Protein AF-A6DGA8-F1 (afdb_monomer)

Sequence (135 aa):
MLSSKKAEVKFTLIELLVVVAIIGILASLLLPSLKSARGSARQASCMNNQKQIGMAMALFAGDDENRLPYARGPHSGGWFYGWEDQLRIYLGGDNIEYSTQIYGMRNKLLMSSVAQVQRKRLVLDVLIAKEIAMQ

Solvent-accessible surface area (backbone atoms only — not comparable to full-atom values): 8187 Å² total; per-residue (Å²): 136,87,81,81,80,78,84,77,82,78,82,52,71,66,65,58,51,52,50,55,51,53,50,48,57,57,48,64,66,43,55,65,54,53,53,52,52,52,51,53,52,51,49,54,50,51,53,52,50,53,51,53,52,52,51,21,49,53,52,47,14,70,74,50,84,69,42,75,74,45,80,70,37,89,38,98,85,84,50,71,44,35,35,70,65,70,34,28,60,65,71,74,41,78,88,74,76,87,69,81,48,86,80,49,39,74,62,46,52,57,54,50,52,59,60,52,60,57,62,64,49,59,59,52,56,57,52,53,56,54,62,67,75,76,115

Mean predicted aligned error: 16.51 Å

pLDDT: mean 74.82, std 18.45, range [42.75, 97.06]

Structure (mmCIF, N/CA/C/O backbone):
data_AF-A6DGA8-F1
#
_entry.id   AF-A6DGA8-F1
#
loop_
_atom_site.group_PDB
_atom_site.id
_atom_site.type_symbol
_atom_site.label_atom_id
_atom_site.label_alt_id
_atom_site.label_comp_id
_atom_site.label_asym_id
_atom_site.label_entity_id
_atom_site.label_seq_id
_atom_site.pdbx_PDB_ins_code
_atom_site.Cartn_x
_atom_site.Cartn_y
_atom_site.Cartn_z
_atom_site.occupancy
_atom_site.B_iso_or_equiv
_atom_site.auth_seq_id
_atom_site.auth_comp_id
_atom_site.auth_asym_id
_atom_site.auth_atom_id
_atom_site.pdbx_PDB_model_num
ATOM 1 N N . MET A 1 1 ? -69.963 9.101 21.229 1.00 42.75 1 MET A N 1
ATOM 2 C CA . MET A 1 1 ? -68.626 9.590 20.830 1.00 42.75 1 MET A CA 1
ATOM 3 C C . MET A 1 1 ? -67.580 8.875 21.675 1.00 42.75 1 MET A C 1
ATOM 5 O O . MET A 1 1 ? -67.500 9.146 22.865 1.00 42.75 1 MET A O 1
ATOM 9 N N . LEU A 1 2 ? -66.858 7.902 21.112 1.00 56.62 2 LEU A N 1
ATOM 10 C CA . LEU A 1 2 ? -65.812 7.164 21.830 1.00 56.62 2 LEU A CA 1
ATOM 11 C C . LEU A 1 2 ? -64.494 7.942 21.724 1.00 56.62 2 LEU A C 1
ATOM 13 O O . LEU A 1 2 ? -63.964 8.133 20.633 1.00 56.62 2 LEU A O 1
ATOM 17 N N . SER A 1 3 ? -64.012 8.437 22.864 1.00 62.66 3 SER A N 1
ATOM 18 C CA . SER A 1 3 ? -62.765 9.196 22.977 1.00 62.66 3 SER A CA 1
ATOM 19 C C . SER A 1 3 ? -61.566 8.249 22.889 1.00 62.66 3 SER A C 1
ATOM 21 O O . SER A 1 3 ? -61.317 7.450 23.792 1.00 62.66 3 SER A O 1
ATOM 23 N N . SER A 1 4 ? -60.844 8.323 21.771 1.00 67.00 4 SER A N 1
ATOM 24 C CA . SER A 1 4 ? -59.614 7.573 21.510 1.00 67.00 4 SER A CA 1
ATOM 25 C C . SER A 1 4 ? -58.482 8.102 22.394 1.00 67.00 4 SER A C 1
ATOM 27 O O . SER A 1 4 ? -57.878 9.133 22.089 1.00 67.00 4 SER A O 1
ATOM 29 N N . LYS A 1 5 ? -58.167 7.405 23.491 1.00 64.56 5 LYS A N 1
ATOM 30 C CA . LYS A 1 5 ? -56.984 7.719 24.304 1.00 64.56 5 LYS A CA 1
ATOM 31 C C . LYS A 1 5 ? -55.718 7.368 23.516 1.00 64.56 5 LYS A C 1
ATOM 33 O O . LYS A 1 5 ? -55.405 6.196 23.339 1.00 64.56 5 LYS A O 1
ATOM 38 N N . LYS A 1 6 ? -54.983 8.381 23.044 1.00 65.06 6 LYS A N 1
ATOM 39 C CA . LYS A 1 6 ? -53.616 8.199 22.532 1.00 65.06 6 LYS A CA 1
ATOM 40 C C . LYS A 1 6 ? -52.716 7.770 23.694 1.00 65.06 6 LYS A C 1
ATOM 42 O O . LYS A 1 6 ? -52.569 8.514 24.660 1.00 65.06 6 LYS A O 1
ATOM 47 N N . ALA A 1 7 ? -52.143 6.573 23.606 1.00 65.94 7 ALA A N 1
ATOM 48 C CA . ALA A 1 7 ? -51.099 6.118 24.514 1.00 65.94 7 ALA A CA 1
ATOM 49 C C . ALA A 1 7 ? -49.805 6.875 24.184 1.00 65.94 7 ALA A C 1
ATOM 51 O O . ALA A 1 7 ? -49.164 6.620 23.168 1.00 65.94 7 ALA A O 1
ATOM 52 N N . GLU A 1 8 ? -49.461 7.859 25.008 1.00 68.44 8 GLU A N 1
ATOM 53 C CA . GLU A 1 8 ? -48.193 8.571 24.904 1.00 68.44 8 GLU A CA 1
ATOM 54 C C . GLU A 1 8 ? -47.090 7.689 25.507 1.00 68.44 8 GLU A C 1
ATOM 5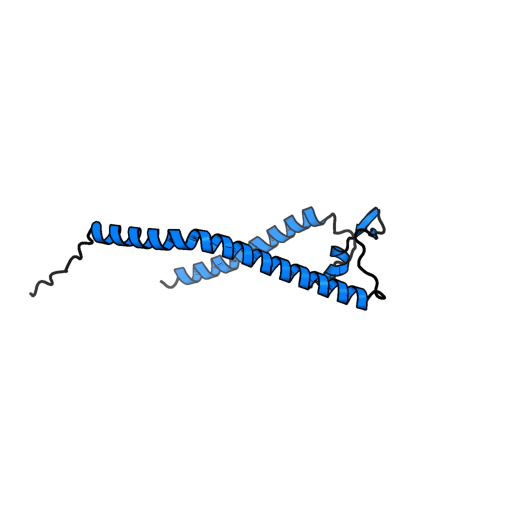6 O O . GLU A 1 8 ? -47.072 7.425 26.712 1.00 68.44 8 GLU A O 1
ATOM 61 N N . VAL A 1 9 ? -46.194 7.182 24.659 1.00 70.25 9 VAL A N 1
ATOM 62 C CA . VAL A 1 9 ? -45.035 6.391 25.089 1.00 70.25 9 VAL A CA 1
ATOM 63 C C . VAL A 1 9 ? -44.031 7.342 25.736 1.00 70.25 9 VAL A C 1
ATOM 65 O O . VAL A 1 9 ? -43.350 8.105 25.053 1.00 70.25 9 VAL A O 1
ATOM 68 N N . LYS A 1 10 ? -43.948 7.321 27.067 1.00 74.38 10 LYS A N 1
ATOM 69 C CA . LYS A 1 10 ? -42.931 8.066 27.814 1.00 74.38 10 LYS A CA 1
ATOM 70 C C . LYS A 1 10 ? -41.620 7.285 27.782 1.00 74.38 10 LYS A C 1
ATOM 72 O O . LYS A 1 10 ? -41.476 6.300 28.497 1.00 74.38 10 LYS A O 1
ATOM 77 N N . PHE A 1 11 ? -40.684 7.734 26.950 1.00 74.75 11 PHE A N 1
ATOM 78 C CA . PHE A 1 11 ? -39.326 7.195 26.900 1.00 74.75 11 PHE A CA 1
ATOM 79 C C . PHE A 1 11 ? -38.622 7.491 28.225 1.00 74.75 11 PHE A C 1
ATOM 81 O O . PHE A 1 11 ? -38.573 8.644 28.665 1.00 74.75 11 PHE A O 1
ATOM 88 N N . THR A 1 12 ? -38.105 6.464 28.892 1.00 88.44 12 THR A N 1
ATOM 89 C CA . THR A 1 12 ? -37.431 6.667 30.175 1.00 88.44 12 THR A CA 1
ATOM 90 C C . THR A 1 12 ? -35.960 7.014 29.943 1.00 88.44 12 THR A C 1
ATOM 92 O O . THR A 1 12 ? -35.293 6.448 29.080 1.00 88.44 12 THR A O 1
ATOM 95 N N . LEU A 1 13 ? -35.419 7.951 30.725 1.00 88.06 13 LEU A N 1
ATOM 96 C CA . LEU A 1 13 ? -33.998 8.329 30.667 1.00 88.06 13 LEU A CA 1
ATOM 97 C C . LEU A 1 13 ? -33.066 7.119 30.854 1.00 88.06 13 LEU A C 1
ATOM 99 O O . LEU A 1 13 ? -32.001 7.056 30.245 1.00 88.06 13 LEU A O 1
ATOM 103 N N . ILE A 1 14 ? -33.486 6.144 31.664 1.00 92.12 14 ILE A N 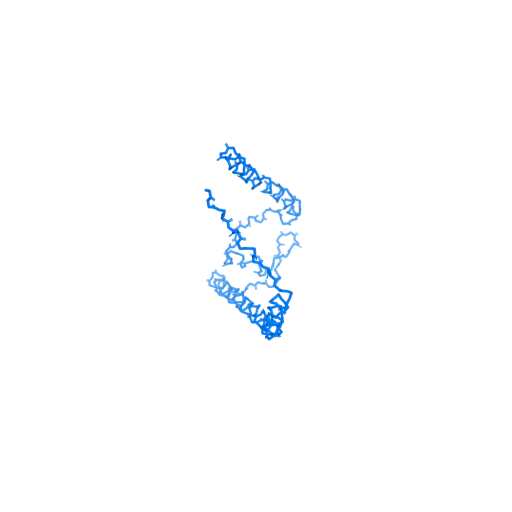1
ATOM 104 C CA . ILE A 1 14 ? -32.718 4.926 31.934 1.00 92.12 14 ILE A CA 1
ATOM 105 C C . ILE A 1 14 ? -32.643 3.985 30.727 1.00 92.12 14 ILE A C 1
ATOM 107 O O . ILE A 1 14 ? -31.609 3.361 30.499 1.00 92.12 14 ILE A O 1
ATOM 111 N N . GLU A 1 15 ? -33.698 3.933 29.918 1.00 91.69 15 GLU A N 1
ATOM 112 C CA . GLU A 1 15 ? -33.753 3.129 28.697 1.00 91.69 15 GLU A CA 1
ATOM 113 C C . GLU A 1 15 ? -32.791 3.666 27.632 1.00 91.69 15 GLU A C 1
ATOM 115 O O . GLU A 1 15 ? -32.123 2.897 26.947 1.00 91.69 15 GLU A O 1
ATOM 120 N N . LEU A 1 16 ? -32.610 4.986 27.563 1.00 91.00 16 LEU A N 1
ATOM 121 C CA . LEU A 1 16 ? -31.606 5.588 26.684 1.00 91.00 16 LEU A CA 1
ATOM 122 C C . LEU A 1 16 ? -30.179 5.414 27.238 1.00 91.00 16 LEU A C 1
ATOM 124 O O . LEU A 1 16 ? -29.242 5.161 26.477 1.00 91.00 16 LEU A O 1
ATOM 128 N N . LEU A 1 17 ? -30.016 5.484 28.564 1.00 93.38 17 LEU A N 1
ATOM 129 C CA . LEU A 1 17 ? -28.725 5.328 29.241 1.00 93.38 17 LEU A CA 1
ATOM 130 C C . LEU A 1 17 ? -28.139 3.914 29.075 1.00 93.38 17 LEU A C 1
ATOM 132 O O . LEU A 1 17 ? -26.946 3.765 28.808 1.00 93.38 17 LEU A O 1
ATOM 136 N N . VAL A 1 18 ? -28.961 2.869 29.207 1.00 95.06 18 VAL A N 1
ATOM 137 C CA . VAL A 1 1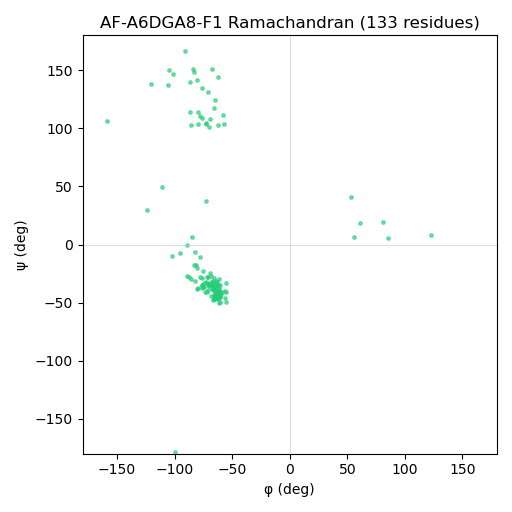8 ? -28.480 1.483 29.079 1.00 95.06 18 VAL A CA 1
ATOM 138 C C . VAL A 1 18 ? -28.036 1.165 27.647 1.00 95.06 18 VAL A C 1
ATOM 140 O O . VAL A 1 18 ? -27.049 0.457 27.447 1.00 95.06 18 VAL A O 1
ATOM 143 N N . VAL A 1 19 ? -28.693 1.748 26.641 1.00 95.31 19 VAL A N 1
ATOM 144 C CA . VAL A 1 19 ? -28.352 1.530 25.228 1.00 95.31 19 VAL A CA 1
ATOM 145 C C . VAL A 1 19 ? -26.979 2.108 24.898 1.00 95.31 19 VAL A C 1
ATOM 147 O O . VAL A 1 19 ? -26.143 1.411 24.321 1.00 95.31 19 VAL A O 1
ATOM 150 N N . VAL A 1 20 ? -26.697 3.349 25.305 1.00 95.94 20 VAL A N 1
ATOM 151 C CA . VAL A 1 20 ? -25.374 3.947 25.059 1.00 95.94 20 VAL A CA 1
ATOM 152 C C . VAL A 1 20 ? -24.269 3.236 25.844 1.00 95.94 20 VAL A C 1
ATOM 154 O O . VAL A 1 20 ? -23.154 3.115 25.337 1.00 95.94 20 VAL A O 1
ATOM 157 N N . ALA A 1 21 ? -24.580 2.690 27.027 1.00 96.31 21 ALA A N 1
ATOM 158 C CA . ALA A 1 21 ? -23.642 1.875 27.796 1.00 96.31 21 ALA A CA 1
ATOM 159 C C . ALA A 1 21 ? -23.260 0.584 27.050 1.00 96.31 21 ALA A C 1
ATOM 161 O O . ALA A 1 21 ? -22.074 0.275 26.921 1.00 96.31 21 ALA A O 1
ATOM 162 N N . ILE A 1 22 ? -24.239 -0.133 26.487 1.00 96.25 22 ILE A N 1
ATOM 163 C CA . ILE A 1 22 ? -23.986 -1.357 25.709 1.00 96.25 22 ILE A CA 1
ATOM 164 C C . ILE A 1 22 ? -23.216 -1.036 24.417 1.00 96.25 22 ILE A C 1
ATOM 166 O O . ILE A 1 22 ? -22.234 -1.716 24.111 1.00 96.25 22 ILE A O 1
ATOM 170 N N . ILE A 1 23 ? -23.593 0.024 23.689 1.00 95.88 23 ILE A N 1
ATOM 171 C CA . ILE A 1 23 ? -22.867 0.466 22.482 1.00 95.88 23 ILE A CA 1
ATOM 172 C C . ILE A 1 23 ? -21.411 0.810 22.822 1.00 95.88 23 ILE A C 1
ATOM 174 O O . ILE A 1 23 ? -20.508 0.428 22.079 1.00 95.88 23 ILE A O 1
ATOM 178 N N . GLY A 1 24 ? -21.165 1.478 23.954 1.00 95.75 24 GLY A N 1
ATOM 179 C CA . GLY A 1 24 ? -19.820 1.817 24.419 1.00 95.75 24 GLY A CA 1
ATOM 180 C C . GLY A 1 24 ? -18.947 0.588 24.685 1.00 95.75 24 GLY A C 1
ATOM 181 O O . GLY A 1 24 ? -17.804 0.538 24.225 1.00 95.75 24 GLY A O 1
ATOM 182 N N . ILE A 1 25 ? -19.494 -0.434 25.356 1.00 95.19 25 ILE A N 1
ATOM 183 C CA . ILE A 1 25 ? -18.787 -1.700 25.616 1.00 95.19 25 ILE A CA 1
ATOM 184 C C . ILE A 1 25 ? -18.417 -2.378 24.292 1.00 95.19 25 ILE A C 1
ATOM 186 O O . ILE A 1 25 ? -17.248 -2.712 24.080 1.00 95.19 25 ILE A O 1
ATOM 190 N N . LEU A 1 26 ? -19.375 -2.512 23.370 1.00 96.06 26 LEU A N 1
ATOM 191 C CA . LEU A 1 26 ? -19.140 -3.135 22.064 1.00 96.06 26 LEU A CA 1
ATOM 192 C C . LEU A 1 26 ? -18.122 -2.343 21.227 1.00 96.06 26 LEU A C 1
ATOM 194 O O . LEU A 1 26 ? -17.207 -2.928 20.646 1.00 96.06 26 LEU A O 1
ATOM 198 N N . ALA A 1 27 ? -18.224 -1.012 21.203 1.00 93.69 27 ALA A N 1
ATOM 199 C CA . ALA A 1 27 ? -17.301 -0.148 20.470 1.00 93.69 27 ALA A CA 1
ATOM 200 C C . ALA A 1 27 ? -15.864 -0.228 21.014 1.00 93.69 27 ALA A C 1
ATOM 202 O O . ALA A 1 27 ? -14.913 -0.246 20.226 1.00 93.69 27 ALA A O 1
ATOM 203 N N . SER A 1 28 ? -15.695 -0.332 22.338 1.00 92.81 28 SER A N 1
ATOM 204 C CA . SER A 1 28 ? -14.372 -0.443 22.973 1.00 92.81 28 SER A CA 1
ATOM 205 C C . SER A 1 28 ? -13.593 -1.685 22.516 1.00 92.81 28 SER A C 1
ATOM 207 O O . SER A 1 28 ? -12.380 -1.612 22.314 1.00 92.81 28 SER A O 1
ATOM 209 N N . LEU A 1 29 ? -14.294 -2.793 22.252 1.00 90.62 29 LEU A N 1
ATOM 210 C CA . LEU A 1 29 ? -13.707 -4.040 21.751 1.00 90.62 29 LEU A CA 1
ATOM 211 C C . LEU A 1 29 ? -13.387 -3.976 20.246 1.00 90.62 29 LEU A C 1
ATOM 213 O O . LEU A 1 29 ? -12.456 -4.630 19.773 1.00 90.62 29 LEU A O 1
ATOM 217 N N . LEU A 1 30 ? -14.120 -3.160 19.482 1.00 88.62 30 LEU A N 1
ATOM 218 C CA . LEU A 1 30 ? -13.965 -3.041 18.027 1.00 88.62 30 LEU A CA 1
ATOM 219 C C . LEU A 1 30 ? -12.826 -2.103 17.601 1.00 88.62 30 LEU A C 1
ATOM 221 O O . LEU A 1 30 ? -12.195 -2.340 16.570 1.00 88.62 30 LEU A O 1
ATOM 225 N N . LEU A 1 31 ? -12.521 -1.060 18.378 1.00 87.62 31 LEU A N 1
ATOM 226 C CA . LEU A 1 31 ? -11.466 -0.085 18.061 1.00 87.62 31 LEU A CA 1
ATOM 227 C C . LEU A 1 31 ? -10.067 -0.696 17.808 1.00 87.62 31 LEU A C 1
ATOM 229 O O . LEU A 1 31 ? -9.461 -0.357 16.781 1.00 87.62 31 LEU A O 1
ATOM 233 N N . PRO A 1 32 ? -9.528 -1.589 18.667 1.00 85.19 32 PRO A N 1
ATOM 234 C CA . PRO A 1 32 ? -8.224 -2.209 18.415 1.00 85.19 32 PRO A CA 1
ATOM 235 C C . PRO A 1 32 ? -8.256 -3.148 17.200 1.00 85.19 32 PRO A C 1
ATOM 237 O O . PRO A 1 32 ? -7.329 -3.133 16.384 1.00 85.19 32 PRO A O 1
ATOM 240 N N . SER A 1 33 ? -9.349 -3.896 17.023 1.00 89.12 33 SER A N 1
ATOM 241 C CA . SER A 1 33 ? -9.545 -4.796 15.880 1.00 89.12 33 SER A CA 1
ATOM 242 C C . SER A 1 33 ? -9.579 -4.028 14.550 1.00 89.12 33 SER A C 1
ATOM 244 O O . SER A 1 33 ? -8.865 -4.364 13.603 1.00 89.12 33 SER A O 1
ATOM 246 N N . LEU A 1 34 ? -10.293 -2.897 14.503 1.00 86.19 34 LEU A N 1
ATOM 247 C CA . LEU A 1 34 ? -10.389 -2.040 13.319 1.00 86.19 34 LEU A CA 1
ATOM 248 C C . LEU A 1 34 ? -9.051 -1.378 12.944 1.00 86.19 34 LEU A C 1
ATOM 250 O O . LEU A 1 34 ? -8.808 -1.066 11.774 1.00 86.19 34 LEU A O 1
ATOM 254 N N . LYS A 1 35 ? -8.165 -1.127 13.917 1.00 86.62 35 LYS A N 1
ATOM 255 C CA . LYS A 1 35 ? -6.808 -0.631 13.637 1.00 86.62 35 LYS A CA 1
ATOM 256 C C . LYS A 1 35 ? -5.969 -1.700 12.929 1.00 86.62 35 LYS A C 1
ATOM 258 O O . LYS A 1 35 ? -5.313 -1.376 11.940 1.00 86.62 35 LYS A O 1
ATOM 263 N N . SER A 1 36 ? -6.035 -2.950 13.391 1.00 87.56 36 SER A N 1
ATOM 264 C CA . SER A 1 36 ? -5.328 -4.074 12.762 1.00 87.56 36 SER A CA 1
ATOM 265 C C . SER A 1 36 ? -5.873 -4.371 11.360 1.00 87.56 36 SER A C 1
ATOM 267 O O . SER A 1 36 ? -5.108 -4.390 10.397 1.00 87.56 36 SER A O 1
ATOM 269 N N . ALA A 1 37 ? -7.202 -4.432 11.204 1.00 89.31 37 ALA A N 1
ATOM 270 C CA . ALA A 1 37 ? -7.855 -4.652 9.911 1.00 89.31 37 ALA A CA 1
ATOM 271 C C . ALA A 1 37 ? -7.457 -3.607 8.850 1.00 89.31 37 ALA A C 1
ATOM 273 O O . ALA A 1 37 ? -7.193 -3.952 7.699 1.00 89.31 37 ALA A O 1
ATOM 274 N N . ARG A 1 38 ? -7.337 -2.325 9.232 1.00 91.12 38 ARG A N 1
ATOM 275 C CA . ARG A 1 38 ? -6.830 -1.267 8.336 1.00 91.12 38 ARG A CA 1
ATOM 276 C C . ARG A 1 38 ? -5.369 -1.477 7.936 1.00 91.12 38 ARG A C 1
ATOM 278 O O . ARG A 1 38 ? -5.011 -1.182 6.797 1.00 91.12 38 ARG A O 1
ATOM 285 N N . GLY A 1 39 ? -4.535 -1.974 8.848 1.00 93.94 39 GLY A N 1
ATOM 286 C CA . GLY A 1 39 ? -3.155 -2.361 8.551 1.00 93.94 39 GLY A CA 1
ATOM 287 C C . GLY A 1 39 ? -3.096 -3.478 7.509 1.00 93.94 39 GLY A C 1
ATOM 288 O O . GLY A 1 39 ? -2.448 -3.313 6.475 1.00 93.94 39 GLY A O 1
ATOM 289 N N . SER A 1 40 ? -3.854 -4.555 7.722 1.00 91.25 40 SER A N 1
ATOM 290 C CA . SER A 1 40 ? -3.956 -5.676 6.779 1.00 91.25 40 SER A CA 1
ATOM 291 C C . SER A 1 40 ? -4.515 -5.250 5.418 1.00 91.25 40 SER A C 1
ATOM 293 O O . SER A 1 40 ? -4.000 -5.674 4.388 1.00 91.25 40 SER A O 1
ATOM 295 N N . ALA A 1 41 ? -5.508 -4.356 5.381 1.00 92.94 41 ALA A N 1
ATOM 296 C CA . ALA A 1 41 ? -6.045 -3.821 4.128 1.00 92.94 41 ALA A CA 1
ATOM 297 C C . ALA A 1 41 ? -4.991 -3.027 3.332 1.00 92.94 41 ALA A C 1
ATOM 299 O O . ALA A 1 41 ? -4.864 -3.200 2.118 1.00 92.94 41 ALA A O 1
ATOM 300 N N . ARG A 1 42 ? -4.187 -2.190 4.007 1.00 96.06 42 ARG A N 1
ATOM 301 C CA . ARG A 1 42 ? -3.066 -1.473 3.370 1.00 96.06 42 ARG A CA 1
ATOM 302 C C . ARG A 1 42 ? -2.002 -2.433 2.851 1.00 96.06 42 ARG A C 1
ATOM 304 O O . ARG A 1 42 ? -1.495 -2.233 1.751 1.00 96.06 42 ARG A O 1
ATOM 311 N N . GLN A 1 43 ? -1.688 -3.477 3.614 1.00 96.12 43 GLN A N 1
ATOM 312 C CA . GLN A 1 43 ? -0.744 -4.509 3.194 1.00 96.12 43 GLN A CA 1
ATOM 313 C C . GLN A 1 43 ? -1.249 -5.259 1.956 1.00 96.12 43 GLN A C 1
ATOM 315 O O . GLN A 1 43 ? -0.499 -5.408 0.995 1.00 96.12 43 GLN A O 1
ATOM 320 N N . ALA A 1 44 ? -2.521 -5.665 1.941 1.00 95.19 44 ALA A N 1
ATOM 321 C CA . ALA A 1 44 ? -3.139 -6.324 0.794 1.00 95.19 44 ALA A CA 1
ATOM 322 C C . ALA A 1 44 ? -3.109 -5.433 -0.457 1.00 95.19 44 ALA A C 1
ATOM 324 O O . ALA A 1 44 ? -2.745 -5.897 -1.537 1.00 95.19 44 ALA A O 1
ATOM 325 N N . SER A 1 45 ? -3.409 -4.138 -0.308 1.00 95.94 45 SER A N 1
ATOM 326 C CA . SER A 1 45 ? -3.306 -3.167 -1.403 1.00 95.94 45 SER A CA 1
ATOM 327 C C . SER A 1 45 ? -1.867 -3.020 -1.913 1.00 95.94 45 SER A C 1
ATOM 329 O O . SER A 1 45 ? -1.637 -3.099 -3.117 1.00 95.94 45 SER A O 1
ATOM 331 N N . CYS A 1 46 ? -0.886 -2.883 -1.015 1.00 96.19 46 CYS A N 1
ATOM 332 C CA . CYS A 1 46 ? 0.530 -2.790 -1.377 1.00 96.19 46 CYS A CA 1
ATOM 333 C C . CYS A 1 46 ? 1.012 -4.043 -2.122 1.00 96.19 46 CYS A C 1
ATOM 335 O O . CYS A 1 46 ? 1.642 -3.936 -3.172 1.00 96.19 46 CYS A O 1
ATOM 337 N N . MET A 1 47 ? 0.651 -5.227 -1.626 1.00 97.06 47 MET A N 1
ATOM 338 C CA . MET A 1 47 ? 0.981 -6.504 -2.257 1.00 97.06 47 MET A CA 1
ATOM 339 C C . MET A 1 47 ? 0.363 -6.616 -3.656 1.00 97.06 47 MET A C 1
ATOM 341 O O . MET A 1 47 ? 1.030 -7.045 -4.596 1.00 97.06 47 MET A O 1
ATOM 345 N N . ASN A 1 48 ? -0.886 -6.176 -3.824 1.00 95.38 48 ASN A N 1
ATOM 346 C CA . ASN A 1 48 ? -1.529 -6.155 -5.132 1.00 95.38 48 ASN A CA 1
ATOM 347 C C . ASN A 1 48 ? -0.857 -5.164 -6.098 1.00 95.38 48 ASN A C 1
ATOM 349 O O . ASN A 1 48 ? -0.715 -5.458 -7.283 1.00 95.38 48 ASN A O 1
ATOM 353 N N . ASN A 1 49 ? -0.406 -4.008 -5.608 1.00 94.31 49 ASN A N 1
ATOM 354 C CA . ASN A 1 49 ? 0.336 -3.039 -6.419 1.00 94.31 49 ASN A CA 1
ATOM 355 C C . ASN A 1 49 ? 1.698 -3.599 -6.852 1.00 94.31 49 ASN A C 1
ATOM 357 O O . ASN A 1 49 ? 2.043 -3.513 -8.026 1.00 94.31 49 ASN A O 1
ATOM 361 N N . GLN A 1 50 ? 2.441 -4.234 -5.941 1.00 95.44 50 GLN A N 1
ATOM 362 C CA . GLN A 1 50 ? 3.714 -4.886 -6.272 1.00 95.44 50 GLN A CA 1
ATOM 363 C C . GLN A 1 50 ? 3.527 -6.004 -7.297 1.00 95.44 50 GLN A C 1
ATOM 365 O O . GLN A 1 50 ? 4.314 -6.111 -8.233 1.00 95.44 50 GLN A O 1
ATOM 370 N N . LYS A 1 51 ? 2.457 -6.798 -7.170 1.00 96.25 51 LYS A N 1
ATOM 371 C CA . LYS A 1 51 ? 2.115 -7.824 -8.158 1.00 96.25 51 LYS A CA 1
ATOM 372 C C . LYS A 1 51 ? 1.843 -7.214 -9.536 1.00 96.25 51 LYS A C 1
ATOM 374 O O . LYS A 1 51 ? 2.360 -7.723 -10.522 1.00 96.25 51 LYS A O 1
ATOM 379 N N . GLN A 1 52 ? 1.070 -6.128 -9.611 1.00 93.62 52 GLN A N 1
ATOM 380 C CA . GLN A 1 52 ? 0.802 -5.422 -10.873 1.00 93.62 52 GLN A CA 1
ATOM 381 C C . GLN A 1 52 ? 2.085 -4.880 -11.514 1.00 93.62 52 GLN A C 1
ATOM 383 O O . GLN A 1 52 ? 2.301 -5.094 -12.703 1.00 93.62 52 GLN A O 1
ATOM 388 N N . ILE A 1 53 ? 2.968 -4.262 -10.725 1.00 93.56 53 ILE A N 1
ATOM 389 C CA . ILE A 1 53 ? 4.263 -3.764 -11.211 1.00 93.56 53 ILE A CA 1
ATOM 390 C C . ILE A 1 53 ? 5.153 -4.919 -11.685 1.00 93.56 53 ILE A C 1
ATOM 392 O O . ILE A 1 53 ? 5.722 -4.840 -12.767 1.00 93.56 53 ILE A O 1
ATOM 396 N N . GLY A 1 54 ? 5.247 -6.010 -10.921 1.00 94.38 54 GLY A N 1
ATOM 397 C CA . GLY A 1 54 ? 6.047 -7.177 -11.299 1.00 94.38 54 GLY A CA 1
ATOM 398 C C . GLY A 1 54 ? 5.556 -7.842 -12.587 1.00 94.38 54 GLY A C 1
ATOM 399 O O . GLY A 1 54 ? 6.366 -8.205 -13.436 1.00 94.38 54 GLY A O 1
ATOM 400 N N . MET A 1 55 ? 4.236 -7.940 -12.777 1.00 95.38 55 MET A N 1
ATOM 401 C CA . MET A 1 55 ? 3.659 -8.410 -14.041 1.00 95.38 55 MET A CA 1
ATOM 402 C C . MET A 1 55 ? 3.986 -7.454 -15.194 1.00 95.38 55 MET A C 1
ATOM 404 O O . MET A 1 55 ? 4.403 -7.914 -16.251 1.00 95.38 55 MET A O 1
ATOM 408 N N . ALA A 1 56 ? 3.869 -6.140 -14.986 1.00 93.62 56 ALA A N 1
ATOM 409 C CA . ALA A 1 56 ? 4.230 -5.144 -15.994 1.00 93.62 56 ALA A CA 1
ATOM 410 C C . ALA A 1 56 ? 5.716 -5.221 -16.386 1.00 93.62 56 ALA A C 1
ATOM 412 O O . ALA A 1 56 ? 6.036 -5.145 -17.567 1.00 93.62 56 ALA A O 1
ATOM 413 N N . MET A 1 57 ? 6.620 -5.432 -15.423 1.00 93.56 57 MET A N 1
ATOM 414 C CA . MET A 1 57 ? 8.051 -5.633 -15.686 1.00 93.56 57 MET A CA 1
ATOM 415 C C . MET A 1 57 ? 8.322 -6.897 -16.504 1.00 93.56 57 MET A C 1
ATOM 417 O O . MET A 1 57 ? 9.150 -6.864 -17.409 1.00 93.56 57 MET A O 1
ATOM 421 N N . ALA A 1 58 ? 7.630 -7.999 -16.204 1.00 94.25 58 ALA A N 1
ATOM 422 C CA . ALA A 1 58 ? 7.773 -9.242 -16.957 1.00 94.25 58 ALA A CA 1
ATOM 423 C C . ALA A 1 58 ? 7.266 -9.100 -18.402 1.00 94.25 58 ALA A C 1
ATOM 425 O O . ALA A 1 58 ? 7.907 -9.601 -19.321 1.00 94.25 58 ALA A O 1
ATOM 426 N N . LEU A 1 59 ? 6.151 -8.389 -18.601 1.00 93.31 59 LEU A N 1
ATOM 427 C CA . LEU A 1 59 ? 5.630 -8.078 -19.935 1.00 93.31 59 LEU A CA 1
ATOM 428 C C . LEU A 1 59 ? 6.597 -7.178 -20.714 1.00 93.31 59 LEU A C 1
ATOM 430 O O . LEU A 1 59 ? 6.951 -7.509 -21.838 1.00 93.31 59 LEU A O 1
ATOM 434 N N . PHE A 1 60 ? 7.100 -6.111 -20.086 1.00 91.75 60 PHE A N 1
ATOM 435 C CA . PHE A 1 60 ? 8.103 -5.232 -20.690 1.00 91.75 60 PHE A CA 1
ATOM 436 C C . PHE A 1 60 ? 9.355 -6.000 -21.125 1.00 91.75 60 PHE A C 1
ATOM 438 O O . PHE A 1 60 ? 9.828 -5.816 -22.240 1.00 91.75 60 PHE A O 1
ATOM 445 N N . ALA A 1 61 ? 9.878 -6.882 -20.270 1.00 92.62 61 ALA A N 1
ATOM 446 C CA . ALA A 1 61 ? 11.046 -7.690 -20.604 1.00 92.62 61 ALA A CA 1
ATOM 447 C C . ALA A 1 61 ? 10.773 -8.645 -21.779 1.00 92.62 61 ALA A C 1
ATOM 449 O O . ALA A 1 61 ? 11.662 -8.870 -22.594 1.00 92.62 61 ALA A O 1
ATOM 450 N N . GLY A 1 62 ? 9.552 -9.177 -21.894 1.00 92.38 62 GLY A N 1
ATOM 451 C CA . GLY A 1 62 ? 9.143 -9.986 -23.044 1.00 92.38 62 GLY A CA 1
ATOM 452 C C . GLY A 1 62 ? 9.166 -9.213 -24.367 1.00 92.38 62 GLY A C 1
ATOM 453 O O . GLY A 1 62 ? 9.541 -9.782 -25.390 1.00 92.38 62 GLY A O 1
ATOM 454 N N . ASP A 1 63 ? 8.834 -7.922 -24.327 1.00 90.50 63 ASP A N 1
ATOM 455 C CA . ASP A 1 63 ? 8.765 -7.059 -25.510 1.00 90.50 63 ASP A CA 1
ATOM 456 C C . ASP A 1 63 ? 10.112 -6.373 -25.839 1.00 90.50 63 ASP A C 1
ATOM 458 O O . ASP A 1 63 ? 10.384 -6.085 -27.004 1.00 90.50 63 ASP A O 1
ATOM 462 N N . ASP A 1 64 ? 10.982 -6.146 -24.844 1.00 87.62 64 ASP A N 1
ATOM 463 C CA . ASP A 1 64 ? 12.263 -5.424 -24.972 1.00 87.62 64 ASP A CA 1
ATOM 464 C C . ASP A 1 64 ? 13.497 -6.338 -24.803 1.00 87.62 64 ASP A C 1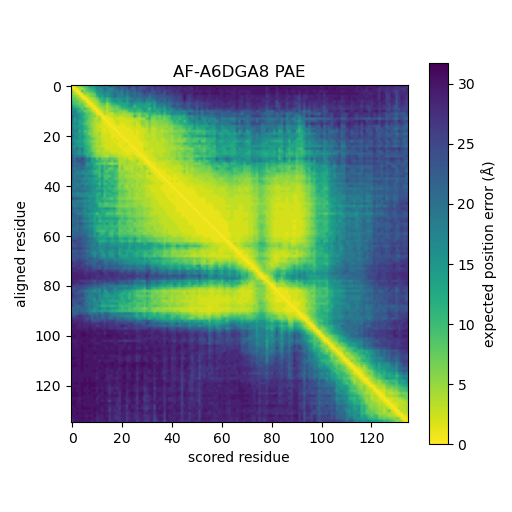
ATOM 466 O O . ASP A 1 64 ? 14.408 -6.045 -24.030 1.00 87.62 64 ASP A O 1
ATOM 470 N N . GLU A 1 65 ? 13.543 -7.472 -25.510 1.00 89.94 65 GLU A N 1
ATOM 471 C CA . GLU A 1 65 ? 14.714 -8.379 -25.563 1.00 89.94 65 GLU A CA 1
ATOM 472 C C . GLU A 1 65 ? 15.245 -8.828 -24.177 1.00 89.94 65 GLU A C 1
ATOM 474 O O . GLU A 1 65 ? 16.454 -8.905 -23.946 1.00 89.94 65 GLU A O 1
ATOM 479 N N . ASN A 1 66 ? 14.354 -9.131 -23.228 1.00 90.12 66 ASN A N 1
ATOM 480 C CA . ASN A 1 66 ? 14.668 -9.460 -21.827 1.00 90.12 66 ASN A CA 1
ATOM 481 C C . ASN A 1 66 ? 15.381 -8.347 -21.039 1.00 90.12 66 ASN A C 1
ATOM 483 O O . ASN A 1 66 ? 15.965 -8.609 -19.979 1.00 90.12 66 ASN A O 1
ATOM 487 N N . ARG A 1 67 ? 15.330 -7.096 -21.501 1.00 86.88 67 ARG A N 1
ATOM 488 C CA . ARG A 1 67 ? 15.846 -5.963 -20.731 1.00 86.88 67 ARG A CA 1
ATOM 489 C C . ARG A 1 67 ? 14.839 -5.531 -19.675 1.00 86.88 67 ARG A C 1
ATOM 491 O O . ARG A 1 67 ? 13.631 -5.511 -19.884 1.00 86.88 67 ARG A O 1
ATOM 498 N N . LEU A 1 68 ? 15.361 -5.163 -18.510 1.00 89.81 68 LEU A N 1
ATOM 499 C CA . LEU A 1 68 ? 14.569 -4.537 -17.458 1.00 89.81 68 LEU A CA 1
ATOM 500 C C . LEU A 1 68 ? 14.470 -3.026 -17.704 1.00 89.81 68 LEU A C 1
ATOM 502 O O . LEU A 1 68 ? 15.406 -2.440 -18.257 1.00 89.81 68 LEU A O 1
ATOM 506 N N . PRO A 1 69 ? 13.377 -2.380 -17.261 1.00 87.44 69 PRO A N 1
ATOM 507 C CA . PRO A 1 69 ? 13.228 -0.941 -17.395 1.00 87.44 69 PRO A CA 1
ATOM 508 C C . PRO A 1 69 ? 14.325 -0.198 -16.621 1.00 87.44 69 PRO A C 1
ATOM 510 O O . PRO A 1 69 ? 14.761 -0.610 -15.541 1.00 87.44 69 PRO A O 1
ATOM 513 N N . TYR A 1 70 ? 14.772 0.923 -17.173 1.00 84.38 70 TYR A N 1
ATOM 514 C CA . TYR A 1 70 ? 15.818 1.741 -16.582 1.00 84.38 70 TYR A CA 1
ATOM 515 C C . TYR A 1 70 ? 15.257 2.537 -15.405 1.00 84.38 70 TYR A C 1
ATOM 517 O O . TYR A 1 70 ? 14.230 3.197 -15.514 1.00 84.38 70 TYR A O 1
ATOM 525 N N . ALA A 1 71 ? 15.982 2.567 -14.286 1.00 82.19 71 ALA A N 1
ATOM 526 C CA . ALA A 1 71 ? 15.620 3.444 -13.171 1.00 82.19 71 ALA A CA 1
ATOM 527 C C . ALA A 1 71 ? 15.709 4.933 -13.555 1.00 82.19 71 ALA A C 1
ATOM 529 O O . ALA A 1 71 ? 14.977 5.761 -13.018 1.00 82.19 71 ALA A O 1
ATOM 530 N N . ARG A 1 72 ? 16.629 5.273 -14.468 1.00 79.81 72 ARG A N 1
ATOM 531 C CA . ARG A 1 72 ? 16.831 6.623 -14.995 1.00 79.81 72 ARG A CA 1
ATOM 532 C C . ARG A 1 72 ? 17.562 6.550 -16.336 1.00 79.81 72 ARG A C 1
ATOM 534 O O . ARG A 1 72 ? 18.762 6.285 -16.360 1.00 79.81 72 ARG A O 1
ATOM 541 N N . GLY A 1 73 ? 16.849 6.781 -17.433 1.00 72.19 73 GLY A N 1
ATOM 542 C CA . GLY A 1 73 ? 17.406 6.817 -18.787 1.00 72.19 73 GLY A CA 1
ATOM 543 C C . GLY A 1 73 ? 17.527 8.246 -19.337 1.00 72.19 73 GLY A C 1
ATOM 544 O O . GLY A 1 73 ? 16.735 9.112 -18.954 1.00 72.19 73 GLY A O 1
ATOM 545 N N . PRO A 1 74 ? 18.502 8.528 -20.221 1.00 66.06 74 PRO A N 1
ATOM 546 C CA . PRO A 1 74 ? 18.592 9.812 -20.911 1.00 66.06 74 PRO A CA 1
ATOM 547 C C . PRO A 1 74 ? 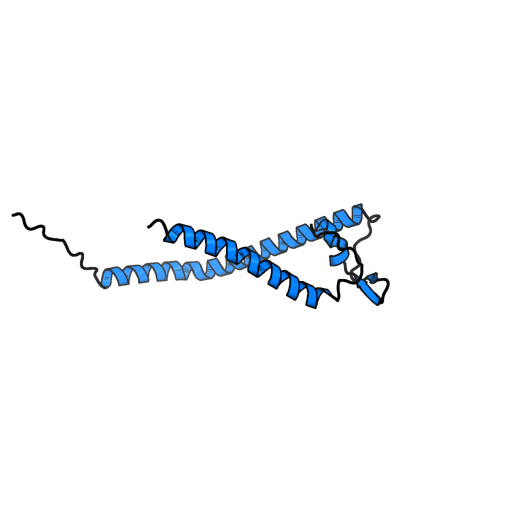17.467 9.956 -21.951 1.00 66.06 74 PRO A C 1
ATOM 549 O O . PRO A 1 74 ? 17.266 9.068 -22.775 1.00 66.06 74 PRO A O 1
ATOM 552 N N . HIS A 1 75 ? 16.754 11.087 -21.943 1.00 67.94 75 HIS A N 1
ATOM 553 C CA . HIS A 1 75 ? 15.836 11.480 -23.014 1.00 67.94 75 HIS A CA 1
ATOM 554 C C . HIS A 1 75 ? 16.489 12.524 -23.928 1.00 67.94 75 HIS A C 1
ATOM 556 O O . HIS A 1 75 ? 17.254 13.388 -23.484 1.00 67.94 75 HIS A O 1
ATOM 562 N N . SER A 1 76 ? 16.151 12.480 -25.216 1.00 55.56 76 SER A N 1
ATOM 563 C CA . SER A 1 76 ? 16.488 13.516 -26.189 1.00 55.56 76 SER A CA 1
ATOM 564 C C . SER A 1 76 ? 15.930 14.868 -25.726 1.00 55.56 76 SER A C 1
ATOM 566 O O . SER A 1 76 ? 14.729 15.106 -25.804 1.00 55.56 76 SER A O 1
ATOM 568 N N . GLY A 1 77 ? 16.794 15.744 -25.207 1.00 58.69 77 GLY A N 1
ATOM 569 C CA . GLY A 1 77 ? 16.405 17.064 -24.690 1.00 58.69 77 GLY A CA 1
ATOM 570 C C . GLY A 1 77 ? 16.782 17.347 -23.232 1.00 58.69 77 GLY A C 1
ATOM 571 O O . GLY A 1 77 ? 16.364 18.373 -22.707 1.00 58.69 77 GLY A O 1
ATOM 572 N N . GLY A 1 78 ? 17.563 16.477 -22.577 1.00 58.91 78 GLY A N 1
ATOM 573 C CA . GLY A 1 78 ? 18.096 16.723 -21.224 1.00 58.91 78 GLY A CA 1
ATOM 574 C C . GLY A 1 78 ? 17.153 16.335 -20.080 1.00 58.91 78 GLY A C 1
ATOM 575 O O . GLY A 1 78 ? 17.464 16.560 -18.912 1.00 58.91 78 GLY A O 1
ATOM 576 N N . TRP A 1 79 ? 16.018 15.725 -20.413 1.00 62.47 79 TRP A N 1
ATOM 577 C CA . TRP A 1 79 ? 15.073 15.158 -19.456 1.00 62.47 79 TRP A CA 1
ATOM 578 C C . TRP A 1 79 ? 15.401 13.683 -19.188 1.00 62.47 79 TRP A C 1
ATOM 580 O O . TRP A 1 79 ? 16.196 13.073 -19.903 1.00 62.47 79 TRP A O 1
ATOM 590 N N . PHE A 1 80 ? 14.805 13.106 -18.148 1.00 65.19 80 PHE A N 1
ATOM 591 C CA . PHE A 1 80 ? 14.994 11.701 -17.791 1.00 65.19 80 PHE A CA 1
ATOM 592 C C . PHE A 1 80 ? 13.646 10.982 -17.833 1.00 65.19 80 PHE A C 1
ATOM 594 O O . PHE A 1 80 ? 12.668 11.544 -17.343 1.00 65.19 80 PHE A O 1
ATOM 601 N N . TYR A 1 81 ? 13.612 9.760 -18.371 1.00 72.56 81 TYR A N 1
ATOM 602 C CA . TYR A 1 81 ? 12.487 8.837 -18.185 1.00 72.56 81 TYR A CA 1
ATOM 603 C C . TYR A 1 81 ? 12.883 7.739 -17.208 1.00 72.56 81 TYR A C 1
ATOM 605 O O . TYR A 1 81 ? 14.015 7.240 -17.252 1.00 72.56 81 TYR A O 1
ATOM 613 N N . GLY A 1 82 ? 11.965 7.410 -16.307 1.00 81.25 82 GLY A N 1
ATOM 614 C CA . GLY A 1 82 ? 12.115 6.314 -15.362 1.00 81.25 82 GLY A CA 1
ATOM 615 C C . GLY A 1 82 ? 11.367 5.063 -15.809 1.00 81.25 82 GLY A C 1
ATOM 616 O O . GLY A 1 82 ? 10.712 5.023 -16.855 1.00 81.25 82 GLY A O 1
ATOM 617 N N . TRP A 1 83 ? 11.437 4.034 -14.976 1.00 85.06 83 TRP A N 1
ATOM 618 C CA . TRP A 1 83 ? 10.734 2.776 -15.201 1.00 85.06 83 TRP A CA 1
ATOM 619 C C . TRP A 1 83 ? 9.216 2.990 -15.240 1.00 85.06 83 TRP A C 1
ATOM 621 O O . TRP A 1 83 ? 8.510 2.281 -15.951 1.00 85.06 83 TRP A O 1
ATOM 631 N N . GLU A 1 84 ? 8.707 3.986 -14.516 1.00 83.00 84 GLU A N 1
ATOM 632 C CA . GLU A 1 84 ? 7.296 4.355 -14.477 1.00 83.00 84 GLU A CA 1
ATOM 633 C C . GLU A 1 84 ? 6.764 4.793 -15.846 1.00 83.00 84 GLU A C 1
ATOM 635 O O . GLU A 1 84 ? 5.642 4.443 -16.208 1.00 83.00 84 GLU A O 1
ATOM 640 N N . ASP A 1 85 ? 7.579 5.504 -16.627 1.00 79.94 85 ASP A N 1
ATOM 641 C CA . ASP A 1 85 ? 7.241 5.947 -17.978 1.00 79.94 85 ASP A CA 1
ATOM 642 C C . ASP A 1 85 ? 7.223 4.772 -18.955 1.00 79.94 85 ASP A C 1
ATOM 644 O O . ASP A 1 85 ? 6.320 4.662 -19.786 1.00 79.94 85 ASP A O 1
ATOM 648 N N . GLN A 1 86 ? 8.197 3.871 -18.813 1.00 82.75 86 GLN A N 1
ATOM 649 C CA . GLN A 1 86 ? 8.355 2.689 -19.660 1.00 82.75 86 GLN A CA 1
ATOM 650 C C . GLN A 1 86 ? 7.274 1.634 -19.396 1.00 82.75 86 GLN A C 1
ATOM 652 O O . GLN A 1 86 ? 6.750 1.029 -20.329 1.00 82.75 86 GLN A O 1
ATOM 657 N N . LEU A 1 87 ? 6.895 1.435 -18.130 1.00 87.25 87 LEU A N 1
ATOM 658 C CA . LEU A 1 87 ? 5.866 0.468 -17.741 1.00 87.25 87 LEU A CA 1
ATOM 659 C C . LEU A 1 87 ? 4.440 0.999 -17.894 1.00 87.25 87 LEU A C 1
ATOM 661 O O . LEU A 1 87 ? 3.483 0.245 -17.721 1.00 87.25 87 LEU A O 1
ATOM 665 N N . ARG A 1 88 ? 4.272 2.282 -18.218 1.00 84.50 88 ARG A N 1
ATOM 666 C CA . ARG A 1 88 ? 2.970 2.952 -18.238 1.00 84.50 88 ARG A CA 1
ATOM 667 C C . ARG A 1 88 ? 1.942 2.255 -19.123 1.00 84.50 88 ARG A C 1
ATOM 669 O O . ARG A 1 88 ? 0.799 2.109 -18.704 1.00 84.50 88 ARG A O 1
ATOM 676 N N . ILE A 1 89 ? 2.360 1.786 -20.296 1.00 84.44 89 ILE A N 1
ATOM 677 C CA . ILE A 1 89 ? 1.498 1.078 -21.254 1.00 84.44 89 ILE A CA 1
ATOM 678 C C . ILE A 1 89 ? 1.009 -0.251 -20.656 1.00 84.44 89 ILE A C 1
ATOM 680 O O . ILE A 1 89 ? -0.170 -0.585 -20.740 1.00 84.44 89 ILE A O 1
ATOM 684 N N . TYR A 1 90 ? 1.891 -0.974 -19.965 1.00 88.81 90 TYR A N 1
ATOM 685 C CA . TYR A 1 90 ? 1.586 -2.261 -19.330 1.00 88.81 90 TYR A CA 1
ATOM 686 C C . TYR A 1 90 ? 0.764 -2.123 -18.044 1.00 88.81 90 TYR A C 1
ATOM 688 O O . TYR A 1 90 ? 0.067 -3.054 -17.647 1.00 88.81 90 TYR A O 1
ATOM 696 N N . LEU A 1 91 ? 0.816 -0.959 -17.395 1.00 87.88 91 LEU A N 1
ATOM 697 C CA . LEU A 1 91 ? -0.003 -0.620 -16.228 1.00 87.88 91 LEU A CA 1
ATOM 698 C C . LEU A 1 91 ? -1.391 -0.066 -16.609 1.00 87.88 91 LEU A C 1
ATOM 700 O O . LEU A 1 91 ? -2.134 0.367 -15.729 1.00 87.88 91 LEU A O 1
ATOM 704 N N . GLY A 1 92 ? -1.754 -0.081 -17.899 1.00 82.25 92 GLY A N 1
ATOM 705 C CA . GLY A 1 92 ? -3.047 0.400 -18.395 1.00 82.25 92 GLY A CA 1
ATOM 706 C C . GLY A 1 92 ? -3.132 1.920 -18.559 1.00 82.25 92 GLY A C 1
ATOM 707 O O . GLY A 1 92 ? -4.230 2.472 -18.584 1.00 82.25 92 GLY A O 1
ATOM 708 N N . GLY A 1 93 ? -1.992 2.607 -18.631 1.00 75.25 93 GLY A N 1
ATOM 709 C CA . GLY A 1 93 ? -1.921 4.016 -19.001 1.00 75.25 93 GLY A CA 1
ATOM 710 C C . GLY A 1 93 ? -1.932 4.206 -20.518 1.00 75.25 93 GLY A C 1
ATOM 711 O O . GLY A 1 93 ? -1.403 3.388 -21.265 1.00 75.25 93 GLY A O 1
ATOM 712 N N . ASP A 1 94 ? -2.498 5.321 -20.977 1.00 71.25 94 ASP A N 1
ATOM 713 C CA . ASP A 1 94 ? -2.547 5.653 -22.403 1.00 71.25 94 ASP A CA 1
ATOM 714 C C . ASP A 1 94 ? -1.150 5.959 -22.966 1.00 71.25 94 ASP A C 1
ATOM 716 O O . ASP A 1 94 ? -0.292 6.511 -22.272 1.00 71.25 94 ASP A O 1
ATOM 720 N N . ASN A 1 95 ? -0.925 5.696 -24.255 1.00 59.91 95 ASN A N 1
ATOM 721 C CA . ASN A 1 95 ? 0.268 6.167 -24.963 1.00 59.91 95 ASN A CA 1
ATOM 722 C C . ASN A 1 95 ? 0.284 7.707 -24.971 1.00 59.91 95 ASN A C 1
ATOM 724 O O . ASN A 1 95 ? -0.450 8.335 -25.728 1.00 59.91 95 ASN A O 1
ATOM 728 N N . ILE A 1 96 ? 1.108 8.336 -24.122 1.00 55.66 96 ILE A N 1
ATOM 729 C CA . ILE A 1 96 ? 1.381 9.778 -24.267 1.00 55.66 96 ILE A CA 1
ATOM 730 C C . ILE A 1 96 ? 2.409 9.915 -25.378 1.00 55.66 96 ILE A C 1
ATOM 732 O O . ILE A 1 96 ? 3.548 9.480 -25.229 1.00 55.66 96 ILE A O 1
ATOM 736 N N . GLU A 1 97 ? 1.989 10.537 -26.472 1.00 50.16 97 GLU A N 1
ATOM 737 C CA . GLU A 1 97 ? 2.874 11.068 -27.497 1.00 50.16 97 GLU A CA 1
ATOM 738 C C . GLU A 1 97 ? 3.824 12.076 -26.830 1.00 50.16 97 GLU A C 1
ATOM 740 O O . GLU A 1 97 ? 3.406 13.121 -26.323 1.00 50.16 97 GLU A O 1
ATOM 745 N N . TYR A 1 98 ? 5.112 11.733 -26.752 1.00 52.47 98 TYR A N 1
ATOM 746 C CA . TYR A 1 98 ? 6.153 12.518 -26.077 1.00 52.47 98 TYR A CA 1
ATOM 747 C C . TYR A 1 98 ? 6.544 13.798 -26.850 1.00 52.47 98 TYR A C 1
ATOM 749 O O . TYR A 1 98 ? 7.703 14.205 -26.854 1.00 52.47 98 TYR A O 1
ATOM 757 N N . SER A 1 99 ? 5.595 14.492 -27.481 1.00 42.97 99 SER 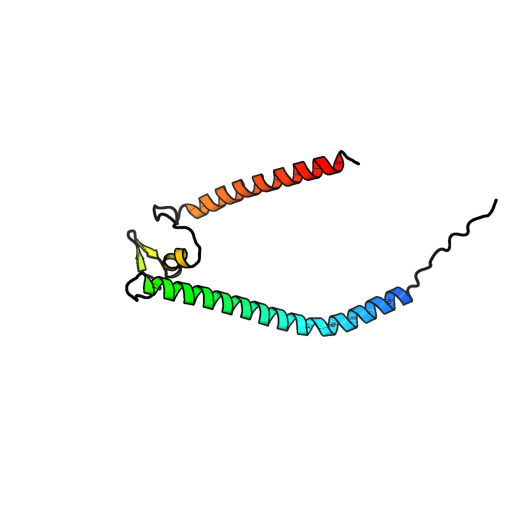A N 1
ATOM 758 C CA . SER A 1 99 ? 5.809 15.869 -27.926 1.00 42.97 99 SER A CA 1
ATOM 759 C C . SER A 1 99 ? 5.482 16.815 -26.765 1.00 42.97 99 SER A C 1
ATOM 761 O O . SER A 1 99 ? 4.320 17.041 -26.432 1.00 42.97 99 SER A O 1
ATOM 763 N N . THR A 1 100 ? 6.521 17.335 -26.105 1.00 46.25 100 THR A N 1
ATOM 764 C CA . THR A 1 100 ? 6.530 18.628 -25.379 1.00 46.25 100 THR A CA 1
ATOM 765 C C . THR A 1 100 ? 5.492 18.901 -24.267 1.00 46.25 100 THR A C 1
ATOM 767 O O . THR A 1 100 ? 5.492 19.995 -23.700 1.00 46.25 100 THR A O 1
ATOM 770 N N . GLN A 1 101 ? 4.648 17.952 -23.849 1.00 46.53 101 GLN A N 1
ATOM 771 C CA . GLN A 1 101 ? 3.567 18.235 -22.889 1.00 46.53 101 GLN A CA 1
ATOM 772 C C . GLN A 1 101 ? 3.860 17.949 -21.407 1.00 46.53 101 GLN A C 1
ATOM 774 O O . GLN A 1 101 ? 3.055 18.361 -20.571 1.00 46.53 101 GLN A O 1
ATOM 779 N N . ILE A 1 102 ? 4.983 17.331 -21.029 1.00 50.41 102 ILE A N 1
ATOM 780 C CA . ILE A 1 102 ? 5.234 17.010 -19.607 1.00 50.41 102 ILE A CA 1
ATOM 781 C C . ILE A 1 102 ? 5.482 18.264 -18.743 1.00 50.41 102 ILE A C 1
ATOM 783 O O . ILE A 1 102 ? 5.101 18.277 -17.576 1.00 50.41 102 ILE A O 1
ATOM 787 N N . TYR A 1 103 ? 5.941 19.385 -19.315 1.00 50.19 103 TYR A N 1
ATOM 788 C CA . TYR A 1 103 ? 6.050 20.657 -18.573 1.00 50.19 103 TYR A CA 1
ATOM 789 C C . TYR A 1 103 ? 4.930 21.674 -18.858 1.00 50.19 103 TYR A C 1
ATOM 791 O O . TYR A 1 103 ? 4.766 22.629 -18.101 1.00 50.19 103 TYR A O 1
ATOM 799 N N . GLY A 1 104 ? 4.075 21.441 -19.861 1.00 43.19 104 GLY A N 1
ATOM 800 C CA . GLY A 1 104 ? 2.843 22.222 -20.068 1.00 43.19 104 GLY A CA 1
ATOM 801 C C . GLY A 1 104 ? 1.656 21.744 -19.218 1.00 43.19 104 GLY A C 1
ATOM 802 O O . GLY A 1 104 ? 0.679 22.474 -19.025 1.00 43.19 104 GLY A O 1
ATOM 803 N N . MET A 1 105 ? 1.716 20.523 -18.675 1.00 48.03 105 MET A N 1
ATOM 804 C CA . MET A 1 105 ? 0.587 19.912 -17.969 1.00 48.03 105 MET A CA 1
ATOM 805 C C . MET A 1 105 ? 0.349 20.414 -16.544 1.00 48.03 105 MET A C 1
ATOM 807 O O . MET A 1 105 ? -0.743 20.179 -16.042 1.00 48.03 105 MET A O 1
ATOM 811 N N . ARG A 1 106 ? 1.239 21.195 -15.912 1.00 47.56 106 ARG A N 1
ATOM 812 C CA . ARG A 1 106 ? 0.821 21.941 -14.703 1.00 47.56 106 ARG A CA 1
ATOM 813 C C . ARG A 1 106 ? -0.232 23.008 -15.023 1.00 47.56 106 ARG A C 1
ATOM 815 O O . ARG A 1 106 ? -1.136 23.203 -14.220 1.00 47.56 106 ARG A O 1
ATOM 822 N N . ASN A 1 107 ? -0.184 23.622 -16.210 1.00 44.66 107 ASN A N 1
ATOM 823 C CA . ASN A 1 107 ? -1.230 24.546 -16.670 1.00 44.66 107 ASN A CA 1
ATOM 824 C C . ASN A 1 107 ? -2.389 23.832 -17.3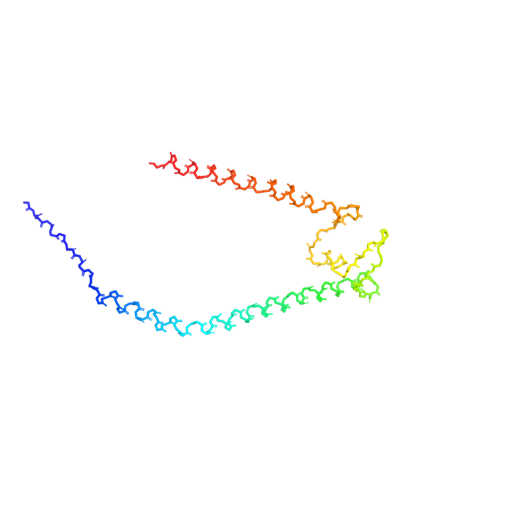87 1.00 44.66 107 ASN A C 1
ATOM 826 O O . ASN A 1 107 ? -3.527 24.294 -17.317 1.00 44.66 107 ASN A O 1
ATOM 830 N N . LYS A 1 108 ? -2.149 22.678 -18.026 1.00 45.59 108 LYS A N 1
ATOM 831 C CA . LYS A 1 108 ? -3.216 21.902 -18.686 1.00 45.59 108 LYS A CA 1
ATOM 832 C C . LYS A 1 108 ? -4.101 21.125 -17.697 1.00 45.59 108 LYS A C 1
ATOM 834 O O . LYS A 1 108 ? -5.302 21.064 -17.926 1.00 45.59 108 LYS A O 1
ATOM 839 N N . LEU A 1 109 ? -3.559 20.612 -16.582 1.00 45.16 109 LEU A N 1
ATOM 840 C CA . LEU A 1 109 ? -4.340 19.952 -15.517 1.00 45.16 109 LEU A CA 1
ATOM 841 C C . LEU A 1 109 ? -5.250 20.931 -14.757 1.00 45.16 109 LEU A C 1
ATOM 843 O O . LEU A 1 109 ? -6.353 20.556 -14.361 1.00 45.16 109 LEU A O 1
ATOM 847 N N . LEU A 1 110 ? -4.836 22.196 -14.611 1.00 47.22 110 LEU A N 1
ATOM 848 C CA . LEU A 1 110 ? -5.709 23.263 -14.108 1.00 47.22 110 LEU A CA 1
ATOM 849 C C . LEU A 1 110 ? -6.848 23.570 -15.097 1.00 47.22 110 LEU A C 1
ATOM 851 O O . LEU A 1 110 ? -7.988 23.738 -14.675 1.00 47.22 110 LEU A O 1
ATOM 855 N N . MET A 1 111 ? -6.586 23.554 -16.407 1.00 48.00 111 MET A N 1
ATOM 856 C CA . MET A 1 111 ? -7.614 23.783 -17.435 1.00 48.00 111 MET A CA 1
ATOM 857 C C . MET A 1 111 ? -8.568 22.584 -17.623 1.00 48.00 111 MET A C 1
ATOM 859 O O . MET A 1 111 ? -9.764 22.784 -17.832 1.00 48.00 111 MET A O 1
ATOM 863 N N . SER A 1 112 ? -8.093 21.334 -17.517 1.00 46.16 112 SER A N 1
ATOM 864 C CA . SER A 1 112 ? -8.927 20.140 -17.730 1.00 46.16 112 SER A CA 1
ATOM 865 C C . SER A 1 112 ? -9.783 19.773 -16.516 1.00 46.16 112 SER A C 1
ATOM 867 O O . SER A 1 112 ? -10.943 19.407 -16.695 1.00 46.16 112 SER A O 1
ATOM 869 N N . SER A 1 113 ? -9.278 19.913 -15.284 1.00 46.47 113 SER A N 1
ATOM 870 C CA . SER A 1 113 ? -10.092 19.669 -14.081 1.00 46.47 113 SER A CA 1
ATOM 871 C C . SER A 1 113 ? -11.167 20.742 -13.877 1.00 46.47 113 SER A C 1
ATOM 873 O O . SER A 1 113 ? -12.287 20.403 -13.502 1.00 46.47 113 SER A O 1
ATOM 875 N N . VAL A 1 114 ? -10.899 22.013 -14.209 1.00 52.50 114 VAL A N 1
ATOM 876 C CA . VAL A 1 114 ? -11.929 23.074 -14.181 1.00 52.50 114 VAL A CA 1
ATOM 877 C C . VAL A 1 114 ? -12.993 22.851 -15.271 1.00 52.50 114 VAL A C 1
ATOM 879 O O . VAL A 1 114 ? -14.181 23.046 -15.013 1.00 52.50 114 VAL A O 1
ATOM 882 N N . ALA A 1 115 ? -12.613 22.336 -16.448 1.00 47.59 115 ALA A N 1
ATOM 883 C CA . ALA A 1 115 ? -13.558 21.988 -17.515 1.00 47.59 115 ALA A CA 1
ATOM 884 C C . ALA A 1 115 ? -14.411 20.729 -17.224 1.00 47.59 115 ALA A C 1
ATOM 886 O O . ALA A 1 115 ? -15.539 20.624 -17.712 1.00 47.59 115 ALA A O 1
ATOM 887 N N . GLN A 1 116 ? -13.909 19.773 -16.431 1.00 46.88 116 GLN A N 1
ATOM 888 C CA . GLN A 1 116 ? -14.637 18.544 -16.066 1.00 46.88 116 GLN A CA 1
ATOM 889 C C . GLN A 1 116 ? -15.561 18.729 -14.847 1.00 46.88 116 GLN A C 1
ATOM 891 O O . GLN A 1 116 ? -16.623 18.106 -14.782 1.00 46.88 116 GLN A O 1
ATOM 896 N N . VAL A 1 117 ? -15.222 19.625 -13.912 1.00 49.91 117 VAL A N 1
ATOM 897 C CA . VAL A 1 117 ? -16.048 19.894 -12.715 1.00 49.91 117 VAL A CA 1
ATOM 898 C C . VAL A 1 117 ? -17.356 20.635 -13.049 1.00 49.91 117 VAL A C 1
ATOM 900 O O . VAL A 1 117 ? -18.365 20.413 -12.383 1.00 49.91 117 VAL A O 1
ATOM 903 N N . GLN A 1 118 ? -17.405 21.430 -14.122 1.00 47.28 118 GLN A N 1
ATOM 904 C CA . GLN A 1 118 ? -18.643 22.087 -14.583 1.00 47.28 118 GLN A CA 1
ATOM 905 C C . GLN A 1 118 ? -19.659 21.105 -15.199 1.00 47.28 118 GLN A C 1
ATOM 907 O O . GLN A 1 118 ? -20.865 21.247 -14.997 1.00 47.28 118 GLN A O 1
ATOM 912 N N . ARG A 1 119 ? -19.200 20.059 -15.903 1.00 49.44 119 ARG A N 1
ATOM 913 C CA . ARG A 1 119 ? -20.099 19.163 -16.655 1.00 49.44 119 ARG A CA 1
ATOM 914 C C . ARG A 1 119 ? -20.868 18.166 -15.784 1.00 49.44 119 ARG A C 1
ATOM 916 O O . ARG A 1 119 ? -21.984 17.803 -16.137 1.00 49.44 119 ARG A O 1
ATOM 923 N N . LYS A 1 120 ? -20.319 17.753 -14.635 1.00 53.62 120 LYS A N 1
ATOM 924 C CA . LYS A 1 120 ? -21.030 16.863 -13.695 1.00 53.62 120 LYS A CA 1
ATOM 925 C C . LYS A 1 120 ? -22.026 17.586 -12.781 1.00 53.62 120 LYS A C 1
ATOM 927 O O . LYS A 1 120 ? -22.906 16.921 -12.244 1.00 53.62 120 LYS A O 1
ATOM 932 N N . ARG A 1 121 ? -21.934 18.913 -12.621 1.00 52.19 121 ARG A N 1
ATOM 933 C CA . ARG A 1 121 ? -22.856 19.674 -11.756 1.00 52.19 121 ARG A CA 1
ATOM 934 C C . ARG A 1 121 ? -24.205 19.962 -12.431 1.00 52.19 121 ARG A C 1
ATOM 936 O O . ARG A 1 121 ? -25.238 19.768 -11.808 1.00 52.19 121 ARG A O 1
ATOM 943 N N . LEU A 1 122 ? -24.201 20.243 -13.738 1.00 54.91 122 LEU A N 1
ATOM 944 C CA . LEU A 1 122 ? -25.418 20.496 -14.530 1.00 54.91 122 LEU A CA 1
ATOM 945 C C . LEU A 1 122 ? -26.388 19.303 -14.612 1.00 54.91 122 LEU A C 1
ATOM 947 O O . LEU A 1 122 ? -27.595 19.505 -14.681 1.00 54.91 122 LEU A O 1
ATOM 951 N N . VAL A 1 123 ? -25.895 18.059 -14.592 1.00 61.41 123 VAL A N 1
ATOM 952 C CA . VAL A 1 123 ? -26.770 16.870 -14.670 1.00 61.41 123 VAL A CA 1
ATOM 953 C C . VAL A 1 123 ? -27.498 16.626 -13.344 1.00 61.41 123 VAL A C 1
ATOM 955 O O . VAL A 1 123 ? -28.645 16.185 -13.346 1.00 61.41 123 VAL A O 1
ATOM 958 N N . LEU A 1 124 ? -26.856 16.947 -12.216 1.00 59.12 124 LEU A N 1
ATOM 959 C CA . LEU A 1 124 ? -27.456 16.785 -10.892 1.00 59.12 124 LEU A CA 1
ATOM 960 C C . LEU A 1 124 ? -28.487 17.888 -10.604 1.00 59.12 124 LEU A C 1
ATOM 962 O O . LEU A 1 124 ? -29.549 17.587 -10.068 1.00 59.12 124 LEU A O 1
ATOM 966 N N . ASP A 1 125 ? -28.236 19.125 -11.047 1.00 60.81 125 ASP A N 1
ATOM 967 C CA . ASP A 1 125 ? -29.179 20.240 -10.874 1.00 60.81 125 ASP A CA 1
ATOM 968 C C . ASP A 1 125 ? -30.469 20.053 -11.709 1.00 60.81 125 ASP A C 1
ATOM 970 O O . ASP A 1 125 ? -31.562 20.364 -11.238 1.00 60.81 125 ASP A O 1
ATOM 974 N N . VAL A 1 126 ? -30.385 19.465 -12.914 1.00 59.22 126 VAL A N 1
ATO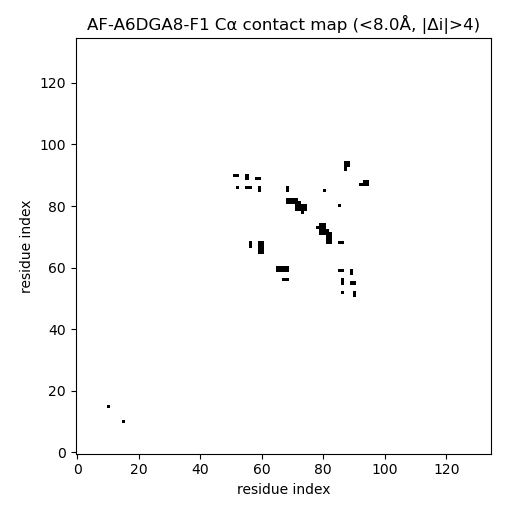M 975 C CA . VAL A 1 126 ? -31.566 19.159 -13.755 1.00 59.22 126 VAL A CA 1
ATOM 976 C C . VAL A 1 126 ? -32.388 17.982 -13.209 1.00 59.22 126 VAL A C 1
ATOM 978 O O . VAL A 1 126 ? -33.611 17.971 -13.353 1.00 59.22 126 VAL A O 1
ATOM 981 N N . LEU A 1 127 ? -31.746 17.000 -12.565 1.00 62.47 127 LEU A N 1
ATOM 982 C CA . LEU A 1 127 ? -32.446 15.876 -11.930 1.00 62.47 127 LEU A CA 1
ATOM 983 C C . LEU A 1 127 ? -33.143 16.304 -10.631 1.00 62.47 127 LEU A C 1
ATOM 985 O O . LEU A 1 127 ? -34.302 15.952 -10.430 1.00 62.47 127 LEU A O 1
ATOM 989 N N . ILE A 1 128 ? -32.501 17.141 -9.809 1.00 61.94 128 ILE A N 1
ATOM 990 C CA . ILE A 1 128 ? -33.113 17.675 -8.580 1.00 61.94 128 ILE A CA 1
ATOM 991 C C . ILE A 1 128 ? -34.286 18.619 -8.911 1.00 61.94 128 ILE A C 1
ATOM 993 O O . ILE A 1 128 ? -35.311 18.582 -8.232 1.00 61.94 128 ILE A O 1
ATOM 997 N N . ALA A 1 129 ? -34.202 19.404 -9.992 1.00 58.03 129 ALA A N 1
ATOM 998 C CA . ALA A 1 129 ? -35.306 20.265 -10.429 1.00 58.03 129 ALA A CA 1
ATOM 999 C C . ALA A 1 129 ? -36.532 19.488 -10.956 1.00 58.03 129 ALA A C 1
ATOM 1001 O O . ALA A 1 129 ? -37.653 19.988 -10.862 1.00 58.03 129 ALA A O 1
ATOM 1002 N N . LYS A 1 130 ? -36.351 18.268 -11.486 1.00 60.41 130 LYS A N 1
ATOM 1003 C CA . LYS A 1 130 ? -37.470 17.403 -11.901 1.00 60.41 130 LYS A CA 1
ATOM 1004 C C . LYS A 1 130 ? -38.182 16.738 -10.721 1.00 60.41 130 LYS A C 1
ATOM 1006 O O . LYS A 1 130 ? -39.398 16.591 -10.785 1.00 60.41 130 LYS A O 1
ATOM 1011 N N . GLU A 1 131 ? -37.457 16.378 -9.663 1.00 56.88 131 GLU A N 1
ATOM 1012 C CA . GLU A 1 131 ? -38.036 15.737 -8.473 1.00 56.88 131 GLU A CA 1
ATOM 1013 C C . GLU A 1 131 ? -38.883 16.723 -7.638 1.00 56.88 131 GLU A C 1
ATOM 1015 O O . GLU A 1 131 ? -39.905 16.341 -7.079 1.00 56.88 131 GLU A O 1
ATOM 1020 N N . ILE A 1 132 ? -38.512 18.013 -7.602 1.00 52.53 132 ILE A N 1
ATOM 1021 C CA . ILE A 1 132 ? -39.211 19.049 -6.810 1.00 52.53 132 ILE A CA 1
ATOM 1022 C C . ILE A 1 132 ? -40.482 19.585 -7.504 1.00 52.53 132 ILE A C 1
ATOM 1024 O O . ILE A 1 132 ? -41.360 20.118 -6.839 1.00 52.53 132 ILE A O 1
ATOM 1028 N N . ALA A 1 133 ? -40.626 19.433 -8.826 1.00 53.62 133 ALA A N 1
ATOM 1029 C CA . ALA A 1 133 ? -41.813 19.889 -9.565 1.00 53.62 133 ALA A CA 1
ATOM 1030 C C . ALA A 1 133 ? -42.947 18.839 -9.651 1.00 53.62 133 ALA A C 1
ATOM 1032 O O . ALA A 1 133 ? -43.976 19.107 -10.273 1.00 53.62 133 ALA A O 1
ATOM 1033 N N . MET A 1 134 ? -42.758 17.645 -9.072 1.00 57.72 134 MET A N 1
ATOM 1034 C CA . MET A 1 134 ? -43.724 16.532 -9.091 1.00 57.72 134 MET A CA 1
ATOM 1035 C C . MET A 1 134 ? -44.104 16.052 -7.674 1.00 57.72 134 MET A C 1
ATOM 1037 O O . MET A 1 134 ? -44.426 14.881 -7.471 1.00 57.72 134 MET A O 1
ATOM 1041 N N . GLN A 1 135 ? -44.072 16.971 -6.706 1.00 51.81 135 GLN A N 1
ATOM 1042 C CA . GLN A 1 135 ? -44.694 16.890 -5.377 1.00 51.81 135 GLN A CA 1
ATOM 1043 C C . GLN A 1 135 ? -45.351 18.235 -5.067 1.00 51.81 135 GLN A C 1
ATOM 1045 O O . GLN A 1 135 ? -46.411 18.217 -4.405 1.00 51.81 135 GLN A O 1
#

Organism: NCBI:txid313628

Secondary structure (DSSP, 8-state):
------------HHHHHHHHHHHHHHHHHHHHHHHHHHHHHHHHHHHHHHHHHHHHHHHHHHHTTTPPPPSSEE-TTS-EE-HHHHSTTTTT------SS-TTTHHHHHHHHHHHHHHHHHHHHHHHHHHHHTT-

Radius of gyration: 29.49 Å; Cα contacts (8 Å, |Δi|>4): 48; chains: 1; bounding box: 87×34×60 Å

InterPro domains:
  IPR011453 Domain of unknown function DUF1559 [PF07596] (36-83)
  IPR012902 Prokaryotic N-terminal methylation site [TIGR02532] (11-31)
  IPR045584 Pilin-like [SSF54523] (11-90)

Foldseek 3Di:
DDDDDDDDDDDDPVNVVVVVVVVVVVVVVVVVVVVVVVVVVVVVVVVVVVVLLVVLQVVLCVVPVNDGWACWDDDDPRDTDGSCLSSCVSSVHDDDPPPPCPVVVVVVVVVVVVVVVVVVVVVVVVVVVVVVVPD

Nearest PDB structures (foldseek):
  5gzb-assembly1_A  TM=2.968E-01  e=6.625E-01  Homo sapiens
  6nr8-assembly1_4  TM=2.868E-01  e=3.068E+00  Homo sapiens
  6nrd-assembly1_4  TM=2.398E-01  e=2.685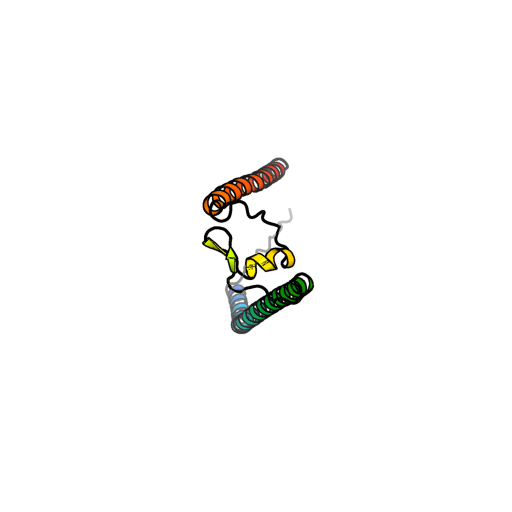E+00  Homo sapiens